Protein AF-V6S4W1-F1 (afdb_monomer_lite)

Radius of gyration: 27.64 Å; chains: 1; bounding box: 62×63×65 Å

Secondary structure (DSSP, 8-state):
-HHHHHHHHHHHTT---------------HHHHHHTTTTSEEEEES-GGG-PPPPTTHHHHHHHH--SSS-EEEEETTTEEEEE--GGGTT-----------

Foldseek 3Di:
DVVVVVVVVVVVVPPPPPPPPPPPPPPCDLCNLCVVCPPFKDKDFQDVVVVDDDDSVVSVVLVVQAAQQDWDWDDRPDGIIMTGHHPVCPPPPPPPPPPPPD

Structure (mmCIF, N/CA/C/O backbone):
data_AF-V6S4W1-F1
#
_entry.id   AF-V6S4W1-F1
#
loop_
_atom_site.group_PDB
_atom_site.id
_atom_site.type_symbol
_atom_site.label_atom_id
_atom_site.label_alt_id
_atom_site.label_comp_id
_atom_site.label_asym_id
_atom_site.label_entity_id
_atom_site.label_seq_id
_atom_site.pdbx_PDB_ins_code
_atom_site.Cartn_x
_atom_site.Cartn_y
_atom_site.Cartn_z
_atom_site.occupancy
_atom_site.B_iso_or_equiv
_atom_site.auth_seq_id
_atom_site.auth_comp_id
_atom_site.auth_asym_id
_atom_site.auth_atom_id
_atom_site.pdbx_PDB_model_num
ATOM 1 N N . MET A 1 1 ? -39.143 53.084 -34.993 1.00 55.59 1 MET A N 1
ATOM 2 C CA . MET A 1 1 ? -38.546 53.069 -33.636 1.00 55.59 1 MET A CA 1
ATOM 3 C C . MET A 1 1 ? -38.663 51.716 -32.924 1.00 55.59 1 MET A C 1
ATOM 5 O O . MET A 1 1 ? -37.654 51.252 -32.419 1.00 55.59 1 MET A O 1
ATOM 9 N N . LYS A 1 2 ? -39.808 51.008 -32.955 1.00 58.41 2 LYS A N 1
ATOM 10 C CA . LYS A 1 2 ? -39.963 49.685 -32.297 1.00 58.41 2 LYS A CA 1
ATOM 11 C C . LYS A 1 2 ? -39.013 48.575 -32.800 1.00 58.41 2 LYS A C 1
ATOM 13 O O . LYS A 1 2 ? -38.586 47.745 -32.011 1.00 58.41 2 LYS A O 1
ATOM 18 N N . LYS A 1 3 ? -38.633 48.586 -34.088 1.00 60.66 3 LYS A N 1
ATOM 19 C CA . LYS A 1 3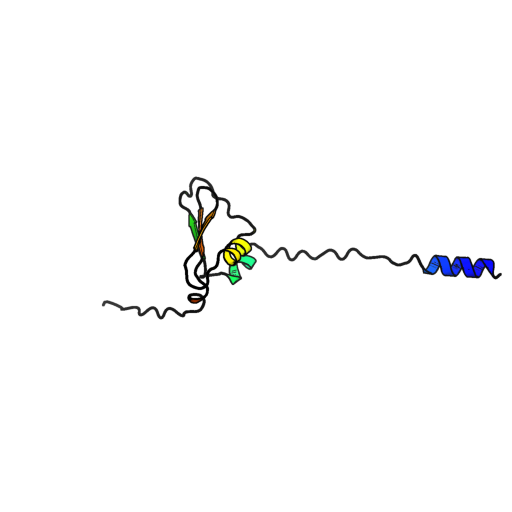 ? -37.718 47.582 -34.676 1.00 60.66 3 LYS A CA 1
ATOM 20 C C . LYS A 1 3 ? -36.274 47.675 -34.150 1.00 60.66 3 LYS A C 1
ATOM 22 O O . LYS A 1 3 ? -35.605 46.657 -34.072 1.00 60.66 3 LYS A O 1
ATOM 27 N N . MET A 1 4 ? -35.820 48.867 -33.746 1.00 65.69 4 MET A N 1
ATOM 28 C CA . MET A 1 4 ? -34.478 49.065 -33.172 1.00 65.69 4 MET A CA 1
ATOM 29 C C . MET A 1 4 ? -34.390 48.584 -31.719 1.00 65.69 4 MET A C 1
ATOM 31 O O . MET A 1 4 ? -33.355 48.079 -31.301 1.00 65.69 4 MET A O 1
ATOM 35 N N . PHE A 1 5 ? -35.493 48.668 -30.970 1.00 69.44 5 PHE A N 1
ATOM 36 C CA . PHE A 1 5 ? -35.551 48.182 -29.590 1.00 69.44 5 PHE A CA 1
ATOM 37 C C . PHE A 1 5 ? -35.367 46.658 -29.510 1.00 69.44 5 PHE A C 1
ATOM 39 O O . PHE A 1 5 ? -34.655 46.151 -28.650 1.00 69.44 5 PHE A O 1
ATOM 46 N N . LEU A 1 6 ? -35.942 45.932 -30.472 1.00 67.19 6 LEU A N 1
ATOM 47 C CA . LEU A 1 6 ? -35.849 44.473 -30.545 1.00 67.19 6 LEU A CA 1
ATOM 48 C C . LEU A 1 6 ? -34.426 43.994 -30.887 1.00 67.19 6 LEU A C 1
ATOM 50 O O . LEU A 1 6 ? -33.981 42.974 -30.368 1.00 67.19 6 LEU A O 1
ATOM 54 N N . LEU A 1 7 ? -33.686 44.768 -31.691 1.00 66.81 7 LEU A N 1
ATOM 55 C CA . LEU A 1 7 ? -32.285 44.488 -32.019 1.00 66.81 7 LEU A CA 1
ATOM 56 C C . LEU A 1 7 ? -31.361 44.672 -30.800 1.00 66.81 7 LEU A C 1
ATOM 58 O O . LEU A 1 7 ? -30.430 43.897 -30.602 1.00 66.81 7 LEU A O 1
ATOM 62 N N . PHE A 1 8 ? -31.651 45.665 -29.953 1.00 69.69 8 PHE A N 1
ATOM 63 C CA . PHE A 1 8 ? -30.881 45.938 -28.738 1.00 69.69 8 PHE A CA 1
ATOM 64 C C . PHE A 1 8 ? -31.053 44.840 -27.677 1.00 69.69 8 PHE A C 1
ATOM 66 O O . PHE A 1 8 ? -30.076 44.412 -27.064 1.00 69.69 8 PHE A O 1
ATOM 73 N N . CYS A 1 9 ? -32.271 44.314 -27.507 1.00 66.81 9 CYS A N 1
ATOM 74 C CA . CYS A 1 9 ? -32.516 43.186 -26.603 1.00 66.81 9 CYS A CA 1
ATOM 75 C C . CYS A 1 9 ? -31.814 41.898 -27.057 1.00 66.81 9 CYS A C 1
ATOM 77 O O . CYS A 1 9 ? -31.369 41.122 -26.215 1.00 66.81 9 CYS A O 1
ATOM 79 N N . PHE A 1 10 ? -31.675 41.681 -28.368 1.00 68.00 10 PHE A N 1
ATOM 80 C CA . PHE A 1 10 ? -30.979 40.506 -28.896 1.00 68.00 10 PHE A CA 1
ATOM 81 C C . PHE A 1 10 ? -29.467 40.552 -28.616 1.00 68.00 10 PHE A C 1
ATOM 83 O O . PHE A 1 10 ? -28.867 39.527 -28.309 1.00 68.00 10 PHE A O 1
ATOM 90 N N . PHE A 1 11 ? -28.861 41.744 -28.637 1.00 66.25 11 PHE A N 1
ATOM 91 C CA . PHE A 1 11 ? -27.426 41.918 -28.378 1.00 66.25 11 PHE A CA 1
ATOM 92 C C . PHE A 1 11 ? -27.045 41.747 -26.894 1.00 66.25 11 PHE A C 1
ATOM 94 O O . PHE A 1 11 ? -25.915 41.388 -26.580 1.00 66.25 11 PHE A O 1
ATOM 101 N N . MET A 1 12 ? -27.988 41.953 -25.968 1.00 65.88 12 MET A N 1
ATOM 102 C CA . MET A 1 12 ? -27.754 41.762 -24.527 1.00 65.88 12 MET A CA 1
ATOM 103 C C . MET A 1 12 ? -27.763 40.288 -24.091 1.00 65.88 12 MET A C 1
ATOM 105 O O . MET A 1 12 ? -27.269 39.967 -23.014 1.00 65.88 12 MET A O 1
ATOM 109 N N . LEU A 1 13 ? -28.293 39.380 -24.917 1.00 64.56 13 LEU A N 1
ATOM 110 C CA . LEU A 1 13 ? -28.389 37.951 -24.595 1.00 64.56 13 LEU A CA 1
ATOM 111 C C . LEU A 1 13 ? -27.130 37.146 -24.963 1.00 64.56 13 LEU A C 1
ATOM 113 O O . LEU A 1 13 ? -27.025 35.989 -24.570 1.00 64.56 13 LEU A O 1
ATOM 117 N N . SER A 1 14 ? -26.162 37.727 -25.682 1.00 65.00 14 SER A N 1
ATOM 118 C CA . SER A 1 14 ? -24.975 37.004 -26.174 1.00 65.00 14 SER A CA 1
ATOM 119 C C . SER A 1 14 ? -23.741 37.074 -25.263 1.00 65.00 14 SER A C 1
ATOM 121 O O . SER A 1 14 ? -22.668 36.633 -25.666 1.00 65.00 14 SER A O 1
ATOM 123 N N . LEU A 1 15 ? -23.850 37.626 -24.049 1.00 64.81 15 LEU A N 1
ATOM 124 C CA . LEU A 1 15 ? -22.707 37.853 -23.146 1.00 64.81 15 LEU A CA 1
ATOM 125 C C . LEU A 1 15 ? -22.498 36.763 -22.079 1.00 64.81 15 LEU A C 1
ATOM 127 O O . LEU A 1 15 ? -21.840 37.005 -21.070 1.00 64.81 15 LEU A O 1
ATOM 131 N N . SER A 1 16 ? -22.991 35.542 -22.286 1.00 65.62 16 SER A N 1
ATOM 132 C CA . SER A 1 16 ? -22.609 34.407 -21.438 1.00 65.62 16 SER A CA 1
ATOM 133 C C . SER A 1 16 ? -21.222 33.886 -21.839 1.00 65.62 16 SER A C 1
ATOM 135 O O . SER A 1 16 ? -21.092 32.854 -22.498 1.00 65.62 16 SER A O 1
ATOM 137 N N . VAL A 1 17 ? -20.177 34.628 -21.463 1.00 67.38 17 VAL A N 1
ATOM 138 C CA . VAL A 1 17 ? -18.789 34.155 -21.510 1.00 67.38 17 VAL A CA 1
ATOM 139 C C . VAL A 1 17 ? -18.604 33.177 -20.354 1.00 67.38 17 VAL A C 1
ATOM 141 O O . VAL A 1 17 ? -18.394 33.573 -19.210 1.00 67.38 17 VAL A O 1
ATOM 144 N N . PHE A 1 18 ? -18.707 31.884 -20.648 1.00 68.94 18 PHE A N 1
ATOM 145 C CA . PHE A 1 18 ? -18.243 30.845 -19.738 1.00 68.94 18 PHE A CA 1
ATOM 146 C C . PHE A 1 18 ? -16.715 30.859 -19.770 1.00 68.94 18 PHE A C 1
ATOM 148 O O . PHE A 1 18 ? -16.096 30.345 -20.702 1.00 68.94 18 PHE A O 1
ATOM 155 N N . GLY A 1 19 ? -16.102 31.510 -18.780 1.00 66.00 19 GLY A N 1
ATOM 156 C CA . GLY A 1 19 ? -14.673 31.368 -18.541 1.00 66.00 19 GLY A CA 1
ATOM 157 C C . GLY A 1 19 ? -14.365 29.894 -18.294 1.00 66.00 19 GLY A C 1
ATOM 158 O O . GLY A 1 19 ? -15.036 29.250 -17.489 1.00 66.00 19 GLY A O 1
ATOM 159 N N . GLN A 1 20 ? -13.382 29.343 -19.007 1.00 65.94 20 GLN A N 1
ATOM 160 C CA . GLN A 1 20 ? -12.809 28.060 -18.624 1.00 65.94 20 GLN A CA 1
ATOM 161 C C . GLN A 1 20 ? -12.184 28.244 -17.243 1.00 65.94 20 GLN A C 1
ATOM 163 O O . GLN A 1 20 ? -11.079 28.780 -17.127 1.00 65.94 20 GLN A O 1
ATOM 168 N N . ASP A 1 21 ? -12.880 27.790 -16.202 1.00 61.50 21 ASP A N 1
ATOM 169 C CA . ASP A 1 21 ? -12.227 27.479 -14.942 1.00 61.50 21 ASP A CA 1
ATOM 170 C C . ASP A 1 21 ? -11.163 26.446 -15.282 1.00 61.50 21 ASP A C 1
ATOM 172 O O . ASP A 1 21 ? -11.444 25.286 -15.598 1.00 61.50 21 ASP A O 1
ATOM 176 N N . THR A 1 22 ? -9.913 26.904 -15.313 1.00 61.38 22 THR A N 1
ATOM 177 C CA . THR A 1 22 ? -8.784 26.001 -15.442 1.00 61.38 22 THR A CA 1
ATOM 178 C C . THR A 1 22 ? -8.834 25.207 -14.156 1.00 61.38 22 THR A C 1
ATOM 180 O O . THR A 1 22 ? -8.500 25.749 -13.102 1.00 61.38 22 THR A O 1
ATOM 183 N N . VAL A 1 23 ? -9.352 23.975 -14.215 1.00 59.50 23 VAL A N 1
ATOM 184 C CA . VAL A 1 23 ? -9.352 23.064 -13.074 1.00 59.50 23 VAL A CA 1
ATOM 185 C C . VAL A 1 23 ? -7.914 23.051 -12.606 1.00 59.50 23 VAL A C 1
ATOM 187 O O . VAL A 1 23 ? -7.032 22.543 -13.302 1.00 59.50 23 VAL A O 1
ATOM 190 N N . LYS A 1 24 ? -7.665 23.731 -11.485 1.00 56.53 24 LYS A N 1
ATOM 191 C CA . LYS A 1 24 ? -6.356 23.816 -10.866 1.00 56.53 24 LYS A CA 1
ATOM 192 C C . LYS A 1 24 ? -6.110 22.397 -10.410 1.00 56.53 24 LYS A C 1
ATOM 194 O O . LYS A 1 24 ? -6.594 21.983 -9.361 1.00 56.53 24 LYS A O 1
ATOM 199 N N . ASN A 1 25 ? -5.511 21.616 -11.301 1.00 56.59 25 ASN A N 1
ATOM 200 C CA . ASN A 1 25 ? -5.221 20.225 -11.075 1.00 56.59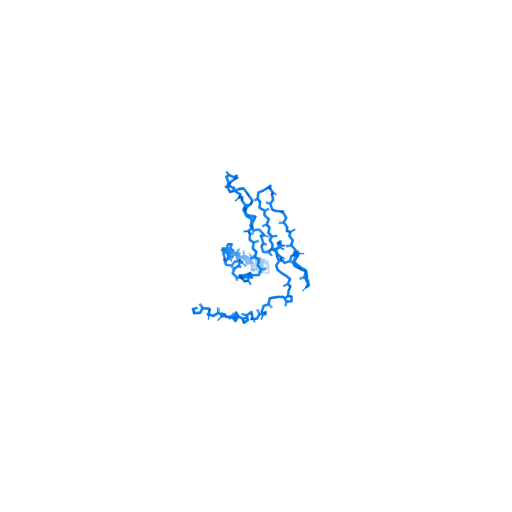 25 ASN A CA 1
ATOM 201 C C . ASN A 1 25 ? -4.173 20.279 -9.974 1.00 56.59 25 ASN A C 1
ATOM 203 O O . ASN A 1 25 ? -2.995 20.533 -10.230 1.00 56.59 25 ASN A O 1
ATOM 207 N N . ASN A 1 26 ? -4.636 20.208 -8.726 1.00 55.09 26 ASN A N 1
ATOM 208 C CA . ASN A 1 26 ? -3.792 19.963 -7.580 1.00 55.09 26 ASN A CA 1
ATOM 209 C C . ASN A 1 26 ? -3.226 18.578 -7.863 1.00 55.09 26 ASN A C 1
ATOM 211 O O . ASN A 1 26 ? -3.825 17.568 -7.505 1.00 55.09 26 ASN A O 1
ATOM 215 N N . ASN A 1 27 ? -2.134 18.541 -8.625 1.00 58.25 27 ASN A N 1
ATOM 216 C CA . ASN A 1 27 ? -1.375 17.348 -8.930 1.00 58.25 27 ASN A CA 1
ATOM 217 C C . ASN A 1 27 ? -0.700 16.952 -7.624 1.00 58.25 27 ASN A C 1
ATOM 219 O O . ASN A 1 27 ? 0.485 17.205 -7.420 1.00 58.25 27 ASN A O 1
ATOM 223 N N . VAL A 1 28 ? -1.504 16.400 -6.717 1.00 67.25 28 VAL A N 1
ATOM 224 C CA . VAL A 1 28 ? -1.047 15.806 -5.476 1.00 67.25 28 VAL A CA 1
ATOM 225 C C . VAL A 1 28 ? -0.056 14.735 -5.897 1.00 67.25 28 VAL A C 1
ATOM 227 O O . VAL A 1 28 ? -0.379 13.821 -6.671 1.00 67.25 28 VAL A O 1
ATOM 230 N N . THR A 1 29 ? 1.185 14.912 -5.471 1.00 77.94 29 THR A N 1
ATOM 231 C CA . THR A 1 29 ? 2.267 13.989 -5.790 1.00 77.94 29 THR A CA 1
ATOM 232 C C . THR A 1 29 ? 1.913 12.600 -5.256 1.00 77.94 29 THR A C 1
ATOM 234 O O . THR A 1 29 ? 1.175 12.456 -4.281 1.00 77.94 29 THR A O 1
ATOM 237 N N . ILE A 1 30 ? 2.444 11.541 -5.875 1.00 74.62 30 ILE A N 1
ATOM 238 C CA . ILE A 1 30 ? 2.214 10.162 -5.399 1.00 74.62 30 ILE A CA 1
ATOM 239 C C . ILE A 1 30 ? 2.606 10.038 -3.919 1.00 74.62 30 ILE A C 1
ATOM 241 O O . ILE A 1 30 ? 1.925 9.371 -3.147 1.00 74.62 30 ILE A O 1
ATOM 245 N N . ALA A 1 31 ? 3.671 10.734 -3.512 1.00 77.00 31 ALA A N 1
ATOM 246 C CA . ALA A 1 31 ? 4.120 10.787 -2.128 1.00 77.00 31 ALA A CA 1
ATOM 247 C C . ALA A 1 31 ? 3.044 11.350 -1.185 1.00 77.00 31 ALA A C 1
ATOM 249 O O . ALA A 1 31 ? 2.768 10.758 -0.145 1.00 77.00 31 ALA A O 1
ATOM 250 N N .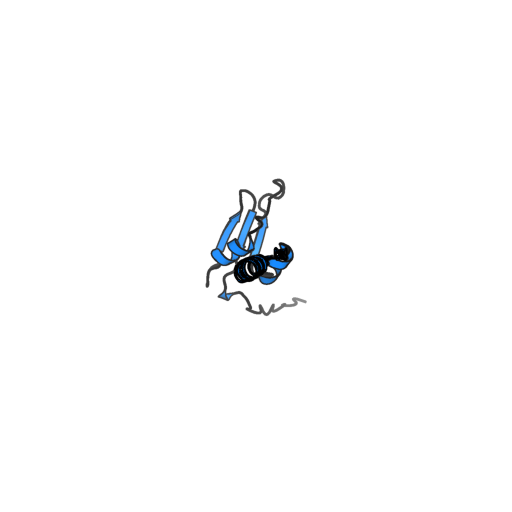 GLU A 1 32 ? 2.389 12.449 -1.558 1.00 79.81 32 GLU A N 1
ATOM 251 C CA . GLU A 1 32 ? 1.308 13.041 -0.763 1.00 79.81 32 GLU A CA 1
ATOM 252 C C . GLU A 1 32 ? 0.069 12.140 -0.706 1.00 79.81 32 GLU A C 1
ATOM 254 O O . GLU A 1 32 ? -0.535 12.008 0.359 1.00 79.81 32 GLU A O 1
ATOM 259 N N . LYS A 1 33 ? -0.273 11.457 -1.808 1.00 78.38 33 LYS A N 1
ATOM 260 C CA . LYS A 1 33 ? -1.359 10.460 -1.819 1.00 78.38 33 LYS A CA 1
ATOM 261 C C . LYS A 1 33 ? -1.073 9.295 -0.872 1.00 78.38 33 LYS A C 1
ATOM 263 O O . LYS A 1 33 ? -1.952 8.856 -0.132 1.00 78.38 33 LYS A O 1
ATOM 268 N N . LEU A 1 34 ? 0.168 8.814 -0.875 1.00 82.50 34 LEU A N 1
ATOM 269 C CA . LEU A 1 34 ? 0.601 7.688 -0.051 1.00 82.50 34 LEU A CA 1
ATOM 270 C C . LEU A 1 34 ? 0.796 8.047 1.421 1.00 82.50 34 LEU A C 1
ATOM 272 O O . LEU A 1 34 ? 0.695 7.158 2.264 1.00 82.50 34 LEU A O 1
ATOM 276 N N . LYS A 1 35 ? 1.008 9.326 1.747 1.00 83.50 35 LYS A N 1
ATOM 277 C CA . LYS A 1 35 ? 1.186 9.797 3.127 1.00 83.50 35 LYS A CA 1
ATOM 278 C C . LYS A 1 35 ? 0.026 9.398 4.043 1.00 83.50 35 LYS A C 1
ATOM 280 O O . LYS A 1 35 ?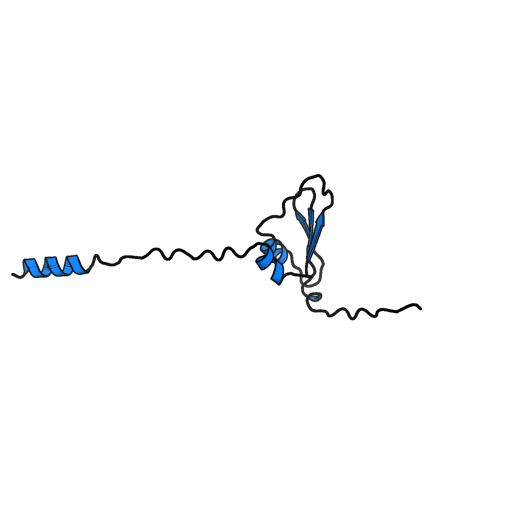 0.246 9.037 5.191 1.00 83.50 35 LYS A O 1
ATOM 285 N N . LYS A 1 36 ? -1.211 9.387 3.531 1.00 81.31 36 LYS A N 1
ATOM 286 C CA . LYS A 1 36 ? -2.397 8.931 4.283 1.00 81.31 36 LYS A CA 1
ATOM 287 C C . LYS A 1 36 ? -2.290 7.468 4.735 1.00 81.31 36 LYS A C 1
ATOM 289 O O . LYS A 1 36 ? -2.896 7.086 5.731 1.00 81.31 36 LYS A O 1
ATOM 294 N N . TYR A 1 37 ? -1.551 6.655 3.992 1.00 82.38 37 TYR A N 1
ATOM 295 C CA . TYR A 1 37 ? -1.446 5.215 4.201 1.00 82.38 37 TYR A CA 1
ATOM 296 C C . TYR A 1 37 ? -0.122 4.812 4.853 1.00 82.38 37 TYR A C 1
ATOM 298 O O . TYR A 1 37 ? 0.155 3.617 4.969 1.00 82.38 37 TYR A O 1
ATOM 306 N N . GLU A 1 38 ? 0.692 5.775 5.279 1.00 82.06 38 GLU A N 1
ATOM 307 C CA . GLU A 1 38 ? 1.989 5.526 5.897 1.00 82.06 38 GLU A CA 1
ATOM 308 C C . GLU A 1 38 ? 1.873 4.537 7.070 1.00 82.06 38 GLU A C 1
ATOM 310 O O . GLU A 1 38 ? 0.959 4.614 7.889 1.00 82.06 38 GLU A O 1
ATOM 315 N N . GLY A 1 39 ? 2.757 3.536 7.099 1.00 83.00 39 GLY A N 1
ATOM 316 C CA . GLY A 1 39 ? 2.740 2.471 8.109 1.00 83.00 39 GLY A CA 1
ATOM 317 C C . GLY A 1 39 ? 1.618 1.432 7.963 1.00 83.00 39 GLY A C 1
ATOM 318 O O . GLY A 1 39 ? 1.580 0.485 8.740 1.00 83.00 39 GLY A O 1
ATOM 319 N N . THR A 1 40 ? 0.725 1.554 6.971 1.00 88.25 40 THR A N 1
ATOM 320 C CA . THR A 1 40 ? -0.414 0.627 6.774 1.00 88.25 40 THR A CA 1
ATOM 321 C C . THR A 1 40 ? -0.268 -0.305 5.567 1.00 88.25 40 THR A C 1
ATOM 323 O O . THR A 1 40 ? -1.156 -1.116 5.286 1.00 88.25 40 THR A O 1
ATOM 326 N N . PHE A 1 41 ? 0.838 -0.191 4.835 1.00 90.31 41 PHE A N 1
ATOM 327 C CA . PHE A 1 41 ? 1.182 -1.050 3.709 1.00 90.31 41 PHE A CA 1
ATOM 328 C C . PHE A 1 41 ? 2.701 -1.203 3.599 1.00 90.31 41 PHE A C 1
ATOM 330 O O . PHE A 1 41 ? 3.468 -0.396 4.124 1.00 90.31 41 PHE A O 1
ATOM 337 N N . GLN A 1 42 ? 3.135 -2.228 2.874 1.00 89.75 42 GLN A N 1
ATOM 338 C CA . GLN A 1 42 ? 4.538 -2.454 2.556 1.00 89.75 42 GLN A CA 1
ATOM 339 C C . GLN A 1 42 ? 4.682 -2.877 1.097 1.00 89.75 42 GLN A C 1
ATOM 341 O O . GLN A 1 42 ? 4.006 -3.792 0.626 1.00 89.75 42 GLN A O 1
ATOM 346 N N . ILE A 1 43 ? 5.605 -2.237 0.385 1.00 89.19 43 ILE A N 1
ATOM 347 C CA . ILE A 1 43 ? 5.979 -2.627 -0.974 1.00 89.19 43 ILE A CA 1
ATOM 348 C C . ILE A 1 43 ? 7.177 -3.569 -0.881 1.00 89.19 43 ILE A C 1
ATOM 350 O O . ILE A 1 43 ? 8.244 -3.200 -0.398 1.00 89.19 43 ILE A O 1
ATOM 354 N N . GLN A 1 44 ? 6.995 -4.799 -1.343 1.00 89.38 44 GLN A N 1
ATOM 355 C CA . GLN A 1 44 ? 8.014 -5.840 -1.359 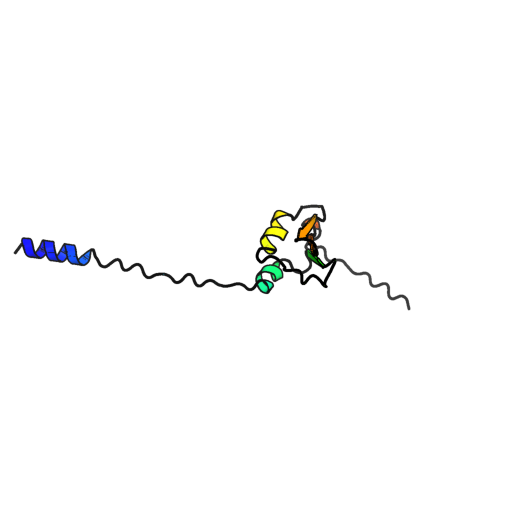1.00 89.38 44 GLN A CA 1
ATOM 356 C C . GLN A 1 44 ? 8.520 -6.028 -2.786 1.00 89.38 44 GLN A C 1
ATOM 358 O O . GLN A 1 44 ? 7.775 -6.439 -3.678 1.00 89.38 44 GLN A O 1
ATOM 363 N N . VAL A 1 45 ? 9.803 -5.753 -3.005 1.00 89.06 45 VAL A N 1
ATOM 364 C CA . VAL A 1 45 ? 10.458 -5.951 -4.300 1.00 89.06 45 VAL A CA 1
ATOM 365 C C . VAL A 1 45 ? 11.193 -7.288 -4.283 1.00 89.06 45 VAL A C 1
ATOM 367 O O . VAL A 1 45 ? 12.205 -7.437 -3.608 1.00 89.06 45 VAL A O 1
ATOM 370 N N . LYS A 1 46 ? 10.690 -8.269 -5.039 1.00 85.19 46 LYS A N 1
ATOM 371 C CA . LYS A 1 46 ? 11.297 -9.604 -5.164 1.00 85.19 46 LYS A CA 1
ATOM 372 C C . LYS A 1 46 ? 12.557 -9.594 -6.025 1.00 85.19 46 LYS A C 1
ATOM 374 O O . LYS A 1 46 ? 13.501 -10.317 -5.737 1.00 85.19 46 LYS A O 1
ATOM 379 N N . ASN A 1 47 ? 12.562 -8.805 -7.101 1.00 84.50 47 ASN A N 1
ATOM 380 C CA . ASN A 1 47 ? 13.706 -8.709 -8.003 1.00 84.50 47 ASN A CA 1
ATOM 381 C C . ASN A 1 47 ? 13.986 -7.242 -8.374 1.00 84.50 47 ASN A C 1
ATOM 383 O O . ASN A 1 47 ? 13.374 -6.716 -9.308 1.00 84.50 47 ASN A O 1
ATOM 387 N N . PRO A 1 48 ? 14.914 -6.568 -7.672 1.00 80.31 48 PRO A N 1
ATOM 388 C CA . PRO A 1 48 ? 15.200 -5.153 -7.905 1.00 80.31 48 PRO A CA 1
ATOM 389 C C . PRO A 1 48 ? 15.894 -4.890 -9.249 1.00 80.31 48 PRO A C 1
ATOM 391 O O . PRO A 1 48 ? 15.835 -3.775 -9.762 1.00 80.31 48 PRO A O 1
ATOM 394 N N . ARG A 1 49 ? 16.509 -5.910 -9.869 1.00 84.94 49 ARG A N 1
ATOM 395 C CA . ARG A 1 49 ? 17.228 -5.764 -11.150 1.00 84.94 49 ARG A CA 1
ATOM 396 C C . ARG A 1 49 ? 16.294 -5.472 -12.324 1.00 84.94 49 ARG A C 1
ATOM 398 O O . ARG A 1 49 ? 16.738 -4.937 -13.333 1.00 84.94 49 ARG A O 1
ATOM 405 N N . LEU A 1 50 ? 15.008 -5.793 -12.180 1.00 81.88 50 LEU A N 1
ATOM 406 C CA . LEU A 1 50 ? 13.993 -5.611 -13.217 1.00 81.88 50 LEU A CA 1
ATOM 407 C C . LEU A 1 50 ? 13.417 -4.188 -13.279 1.00 81.88 50 LEU A C 1
ATOM 409 O O . LEU A 1 50 ? 12.472 -3.973 -14.028 1.00 81.88 50 LEU A O 1
ATOM 413 N N . LYS A 1 51 ? 13.971 -3.229 -12.516 1.00 81.75 51 LYS A N 1
ATOM 414 C CA . LYS A 1 51 ? 13.498 -1.830 -12.447 1.00 81.75 51 LYS A CA 1
ATOM 415 C C . LYS A 1 51 ? 11.969 -1.753 -12.321 1.00 81.75 51 LYS A C 1
ATOM 417 O O . LYS A 1 51 ? 11.295 -1.252 -13.221 1.00 81.75 51 LYS A O 1
ATOM 422 N N . PRO A 1 52 ? 11.409 -2.304 -11.235 1.00 81.19 52 PRO A N 1
ATOM 423 C CA . PRO A 1 52 ? 9.968 -2.376 -11.095 1.00 81.19 52 PRO A CA 1
ATOM 424 C C . PRO A 1 52 ? 9.329 -0.984 -11.088 1.00 81.19 52 PRO A C 1
ATOM 426 O O . PRO A 1 52 ? 9.771 -0.094 -10.363 1.00 81.19 52 PRO A O 1
ATOM 429 N N . ALA A 1 53 ? 8.260 -0.827 -11.864 1.00 81.69 53 ALA A N 1
ATOM 430 C CA . ALA A 1 53 ? 7.427 0.364 -11.847 1.00 81.69 53 ALA A CA 1
ATOM 431 C C . ALA A 1 53 ? 6.294 0.195 -10.828 1.00 81.69 53 ALA A C 1
ATOM 433 O O . ALA A 1 53 ? 5.626 -0.841 -10.794 1.00 81.69 53 ALA A O 1
ATOM 434 N N . ILE A 1 54 ? 6.076 1.222 -10.007 1.00 82.69 54 ILE A N 1
ATOM 435 C CA . ILE A 1 54 ? 4.935 1.291 -9.095 1.00 82.69 54 ILE A CA 1
ATOM 436 C C . ILE A 1 54 ? 3.797 2.005 -9.837 1.00 82.69 54 ILE A C 1
ATOM 438 O O . ILE A 1 54 ? 4.027 3.090 -10.377 1.00 82.69 54 ILE A O 1
ATOM 442 N N . PRO A 1 55 ? 2.590 1.419 -9.900 1.00 83.50 55 PRO A N 1
ATOM 443 C CA . PRO A 1 55 ? 1.461 2.052 -10.567 1.00 83.50 55 PRO A CA 1
ATOM 444 C C . PRO A 1 55 ? 1.048 3.346 -9.851 1.00 83.50 55 PRO A C 1
ATOM 446 O O . PRO A 1 55 ? 1.110 3.440 -8.627 1.00 83.50 55 PRO A O 1
ATOM 449 N N . TYR A 1 56 ? 0.607 4.344 -10.621 1.00 82.12 56 TYR A N 1
ATOM 450 C CA . TYR A 1 56 ? 0.209 5.653 -10.088 1.00 82.12 56 TYR A CA 1
ATOM 451 C C . TYR A 1 56 ? -1.016 5.571 -9.160 1.00 82.12 56 TYR A C 1
ATOM 453 O O . TYR A 1 56 ? -1.089 6.306 -8.181 1.00 82.12 56 TYR A O 1
ATOM 461 N N . ASN A 1 57 ? -1.944 4.652 -9.439 1.00 86.31 57 ASN A N 1
ATOM 462 C CA . ASN A 1 57 ? -3.178 4.421 -8.681 1.00 86.31 57 ASN A CA 1
ATOM 463 C C . ASN A 1 57 ? -2.999 3.430 -7.513 1.00 86.31 57 ASN A C 1
ATOM 465 O O . ASN A 1 57 ? -3.883 2.633 -7.195 1.00 86.31 57 ASN A O 1
ATOM 469 N N . ILE A 1 58 ? -1.817 3.414 -6.896 1.00 87.00 58 ILE A N 1
ATOM 470 C CA . ILE A 1 58 ? -1.512 2.506 -5.786 1.00 87.00 58 ILE A CA 1
ATOM 471 C C . ILE A 1 58 ? -2.396 2.758 -4.554 1.00 87.00 58 ILE A C 1
ATOM 473 O O . ILE A 1 58 ? -2.715 1.817 -3.835 1.00 87.00 58 ILE A O 1
ATOM 477 N N . ASP A 1 59 ? -2.832 3.994 -4.335 1.00 87.62 59 ASP A N 1
ATOM 478 C CA . ASP A 1 59 ? -3.787 4.382 -3.296 1.00 87.62 59 ASP A CA 1
ATOM 479 C C . ASP A 1 59 ? -5.143 3.686 -3.467 1.00 87.62 59 ASP A C 1
ATOM 481 O O . ASP A 1 59 ? -5.673 3.113 -2.512 1.00 87.62 59 ASP A O 1
ATOM 485 N N . GLU A 1 60 ? -5.668 3.669 -4.690 1.00 89.50 60 GLU A N 1
ATOM 486 C CA . GLU A 1 60 ? -6.907 2.959 -5.022 1.00 89.50 60 GLU A CA 1
ATOM 487 C C . GLU A 1 60 ? -6.749 1.447 -4.828 1.00 89.50 60 GLU A C 1
ATOM 489 O O . GLU A 1 60 ? -7.633 0.789 -4.277 1.00 89.50 60 GLU A O 1
ATOM 494 N N . LEU A 1 61 ? -5.599 0.892 -5.227 1.00 89.31 61 LEU A N 1
ATOM 495 C CA . LEU A 1 61 ? -5.300 -0.531 -5.055 1.00 89.31 61 LEU A CA 1
ATOM 496 C C . LEU A 1 61 ? -5.210 -0.933 -3.581 1.00 89.31 61 LEU A C 1
ATOM 498 O O . LEU A 1 61 ? -5.674 -2.021 -3.231 1.00 89.31 61 LEU A O 1
ATOM 502 N N . ILE A 1 62 ? -4.632 -0.082 -2.730 1.00 90.31 62 ILE A N 1
ATOM 503 C CA . ILE A 1 62 ? -4.565 -0.309 -1.283 1.00 90.31 62 ILE A CA 1
ATOM 504 C C . ILE A 1 62 ? -5.981 -0.392 -0.717 1.00 90.31 62 ILE A C 1
ATOM 506 O O . ILE A 1 62 ? -6.318 -1.393 -0.090 1.00 90.31 62 ILE A O 1
ATOM 510 N N . GLU A 1 63 ? -6.821 0.611 -0.967 1.00 90.31 63 GLU A N 1
ATOM 511 C CA . GLU A 1 63 ? -8.162 0.678 -0.376 1.00 90.31 63 GLU A CA 1
ATOM 512 C C . GLU A 1 63 ? -9.104 -0.402 -0.914 1.00 90.31 63 GLU A C 1
ATOM 514 O O . GLU A 1 63 ? -9.810 -1.040 -0.135 1.00 90.31 63 GLU A O 1
ATOM 519 N N . ALA A 1 64 ? -9.067 -0.680 -2.220 1.00 92.06 64 ALA A N 1
ATOM 520 C CA . ALA A 1 64 ? -9.906 -1.712 -2.829 1.00 92.06 64 ALA A CA 1
ATOM 521 C C . ALA A 1 64 ? -9.603 -3.123 -2.293 1.00 92.06 64 ALA A C 1
ATOM 523 O O . ALA A 1 64 ? -10.492 -3.973 -2.225 1.00 92.06 64 ALA A O 1
ATOM 524 N N . ASN A 1 65 ? -8.350 -3.380 -1.906 1.00 92.06 65 ASN A N 1
ATOM 525 C CA . ASN A 1 65 ? -7.913 -4.680 -1.398 1.00 92.06 65 ASN A CA 1
ATOM 526 C C . ASN A 1 65 ? -7.825 -4.730 0.132 1.00 92.06 65 ASN A C 1
ATOM 528 O O . ASN A 1 65 ? -7.512 -5.785 0.682 1.00 92.06 65 ASN A O 1
ATOM 532 N N . ARG A 1 66 ? -8.110 -3.632 0.840 1.00 92.38 66 ARG A N 1
ATOM 533 C CA . ARG A 1 66 ? -8.012 -3.588 2.299 1.00 92.38 66 ARG A CA 1
ATOM 534 C C . ARG A 1 66 ? -9.179 -4.341 2.938 1.00 92.38 66 ARG A C 1
ATOM 536 O O . ARG A 1 66 ? -10.334 -3.926 2.845 1.00 92.38 66 ARG A O 1
ATOM 543 N N . LYS A 1 67 ? -8.871 -5.442 3.623 1.00 93.19 67 LYS A N 1
ATOM 544 C CA . LYS A 1 67 ? -9.839 -6.219 4.411 1.00 93.19 67 LYS A CA 1
ATOM 545 C C . LYS A 1 67 ? -9.907 -5.718 5.853 1.00 93.19 67 LYS A C 1
ATOM 547 O O . LYS A 1 67 ? -9.009 -5.027 6.329 1.00 93.19 67 LYS A O 1
ATOM 552 N N . GLU A 1 68 ? -10.986 -6.066 6.548 1.00 90.12 68 GLU A N 1
ATOM 553 C CA . GLU A 1 68 ? -11.172 -5.659 7.946 1.00 90.12 68 GLU A CA 1
ATOM 554 C C . GLU A 1 68 ? -10.215 -6.373 8.897 1.00 90.12 68 GLU A C 1
ATOM 556 O O . GLU A 1 68 ? -9.699 -5.753 9.822 1.00 90.12 68 GLU A O 1
ATOM 561 N N . THR A 1 69 ? -9.956 -7.658 8.649 1.00 90.50 69 THR A N 1
ATOM 562 C CA . THR A 1 69 ? -9.277 -8.546 9.604 1.00 90.50 69 THR A CA 1
ATOM 563 C C . THR A 1 69 ? -8.036 -9.235 9.053 1.00 90.50 69 THR A C 1
ATOM 565 O O . THR A 1 69 ? -7.238 -9.753 9.826 1.00 90.50 69 THR A O 1
ATOM 568 N N . GLU A 1 70 ? -7.861 -9.260 7.732 1.00 92.50 70 GLU A N 1
ATOM 569 C CA . GLU A 1 70 ? -6.840 -10.069 7.066 1.00 92.50 70 GLU A CA 1
ATOM 570 C C . GLU A 1 70 ? -5.812 -9.222 6.312 1.00 92.50 70 GLU A C 1
ATOM 572 O O . GLU A 1 70 ? -6.146 -8.257 5.617 1.00 92.50 70 GLU A O 1
ATOM 577 N N . VAL A 1 71 ? -4.544 -9.629 6.402 1.00 92.69 71 VAL A N 1
ATOM 578 C CA . VAL A 1 71 ? -3.473 -9.071 5.571 1.00 92.69 71 VAL A CA 1
ATOM 579 C C . VAL A 1 71 ? -3.680 -9.528 4.134 1.00 92.69 71 VAL A C 1
ATOM 581 O O . VAL A 1 71 ? -3.789 -10.721 3.858 1.00 92.69 71 VAL A O 1
ATOM 584 N N . THR A 1 72 ? -3.692 -8.576 3.205 1.00 94.00 72 THR A N 1
ATOM 585 C CA . THR A 1 72 ? -3.892 -8.868 1.783 1.00 94.00 72 THR A CA 1
ATOM 586 C C . THR A 1 72 ? -2.604 -8.656 1.004 1.00 94.00 72 THR A C 1
ATOM 588 O O . THR A 1 72 ? -1.903 -7.662 1.191 1.00 94.00 72 THR A O 1
ATOM 591 N N . TYR A 1 73 ? -2.292 -9.589 0.105 1.00 93.06 73 TYR A N 1
ATOM 592 C CA . TYR A 1 73 ? -1.132 -9.504 -0.775 1.00 93.06 73 TYR A CA 1
ATOM 593 C C . TYR A 1 73 ? -1.576 -9.317 -2.220 1.00 93.06 73 TYR A C 1
ATOM 595 O O . TYR A 1 73 ? -2.169 -10.212 -2.816 1.00 93.06 73 TYR A O 1
ATOM 603 N N . VAL A 1 74 ? -1.231 -8.174 -2.801 1.00 91.25 74 VAL A N 1
ATOM 604 C CA . VAL A 1 74 ? -1.543 -7.837 -4.191 1.00 91.25 74 VAL A CA 1
ATOM 605 C C . VAL A 1 74 ? -0.263 -7.919 -5.015 1.00 91.25 74 VAL A C 1
ATOM 607 O O . VAL A 1 74 ? 0.743 -7.288 -4.695 1.00 91.25 74 VAL A O 1
ATOM 610 N N . GLN A 1 75 ? -0.264 -8.723 -6.074 1.00 89.62 75 GLN A N 1
ATOM 611 C CA . GLN A 1 75 ? 0.885 -8.837 -6.971 1.00 89.62 75 GLN A CA 1
ATOM 612 C C . GLN A 1 75 ? 0.879 -7.657 -7.957 1.00 89.62 75 GLN A C 1
ATOM 614 O O . GLN A 1 75 ? -0.072 -7.484 -8.714 1.00 89.62 75 GLN A O 1
ATOM 619 N N . LEU A 1 76 ? 1.943 -6.851 -7.950 1.00 87.25 76 LEU A N 1
ATOM 620 C CA . LEU A 1 76 ? 2.128 -5.713 -8.850 1.00 87.25 76 LEU A CA 1
ATOM 621 C C . LEU A 1 76 ? 3.184 -6.087 -9.901 1.00 87.25 76 LEU A C 1
ATOM 623 O O . LEU A 1 76 ? 4.393 -6.046 -9.658 1.00 87.25 76 LEU A O 1
ATOM 627 N N . GLY A 1 77 ? 2.721 -6.522 -11.073 1.00 83.75 77 GLY A N 1
ATOM 628 C CA . GLY A 1 77 ? 3.596 -7.026 -12.133 1.00 83.75 77 GLY A CA 1
ATOM 629 C C . GLY A 1 77 ? 4.362 -8.289 -11.718 1.00 83.75 77 GLY A C 1
ATOM 630 O O . GLY A 1 77 ? 3.892 -9.086 -10.910 1.00 83.75 77 GLY A O 1
ATOM 631 N N . THR A 1 78 ? 5.559 -8.498 -12.265 1.00 83.69 78 THR A N 1
ATOM 632 C CA . THR A 1 78 ? 6.350 -9.726 -12.039 1.00 83.69 78 THR A CA 1
ATOM 633 C C . THR A 1 78 ? 7.277 -9.651 -10.825 1.00 83.69 78 THR A C 1
ATOM 635 O O . THR A 1 78 ? 7.624 -10.677 -10.243 1.00 83.69 78 THR A O 1
ATOM 638 N N . ALA A 1 79 ? 7.674 -8.443 -10.420 1.00 85.38 79 ALA A N 1
ATOM 639 C CA . ALA A 1 79 ? 8.762 -8.233 -9.467 1.00 85.38 79 ALA A CA 1
ATOM 640 C C . ALA A 1 79 ? 8.333 -7.585 -8.145 1.00 85.38 79 ALA A C 1
ATOM 642 O O . ALA A 1 79 ? 9.144 -7.547 -7.220 1.00 85.38 79 ALA A O 1
ATOM 643 N N . VAL A 1 80 ? 7.094 -7.093 -8.026 1.00 89.12 80 VAL A N 1
ATOM 644 C CA . VAL A 1 80 ? 6.622 -6.375 -6.834 1.00 89.12 80 VAL A CA 1
ATOM 645 C C . VAL A 1 80 ? 5.387 -7.034 -6.251 1.00 89.12 80 VAL A C 1
ATOM 647 O O . VAL A 1 80 ? 4.519 -7.534 -6.961 1.00 89.12 80 VAL A O 1
ATOM 650 N N . ARG A 1 81 ? 5.304 -7.028 -4.928 1.00 91.44 81 ARG A N 1
ATOM 651 C CA . ARG A 1 81 ? 4.117 -7.399 -4.173 1.00 91.44 81 ARG A CA 1
ATOM 652 C C . ARG A 1 81 ? 3.805 -6.285 -3.188 1.00 91.44 81 ARG A C 1
ATOM 654 O O . ARG A 1 81 ? 4.690 -5.811 -2.486 1.00 91.44 81 ARG A O 1
ATOM 661 N N . LEU A 1 82 ? 2.551 -5.884 -3.133 1.00 91.50 82 LEU A N 1
ATOM 662 C CA . LEU A 1 82 ? 2.018 -4.973 -2.140 1.00 91.50 82 LEU A CA 1
ATOM 663 C C . LEU A 1 82 ? 1.402 -5.800 -1.013 1.00 91.50 82 LEU A C 1
ATOM 665 O O . LEU A 1 82 ? 0.513 -6.612 -1.255 1.00 91.50 82 LEU A O 1
ATOM 669 N N . MET A 1 83 ? 1.890 -5.610 0.204 1.00 93.38 83 MET A N 1
ATOM 670 C CA . MET A 1 83 ? 1.259 -6.110 1.418 1.00 93.38 83 MET A CA 1
ATOM 671 C C . MET A 1 83 ? 0.409 -4.988 2.005 1.00 93.38 83 MET A C 1
ATOM 673 O O . MET A 1 83 ? 0.928 -3.910 2.286 1.00 93.38 83 MET A O 1
ATOM 677 N N . VAL A 1 84 ? -0.880 -5.240 2.188 1.00 93.31 84 VAL A N 1
ATOM 678 C CA . VAL A 1 84 ? -1.839 -4.295 2.764 1.00 93.31 84 VAL A CA 1
ATOM 679 C C . VAL A 1 84 ? -2.249 -4.808 4.135 1.00 93.31 84 VAL A C 1
ATOM 681 O O . VAL A 1 84 ? -2.724 -5.941 4.253 1.00 93.31 84 VAL A O 1
ATOM 684 N N . LEU A 1 85 ? -2.057 -3.984 5.166 1.00 92.06 85 LEU A N 1
ATOM 685 C CA . LEU A 1 85 ? -2.495 -4.320 6.517 1.00 92.06 85 LEU A CA 1
ATOM 686 C C . LEU A 1 85 ? -4.017 -4.153 6.653 1.00 92.06 85 LEU A C 1
ATOM 688 O O . LEU A 1 85 ? -4.595 -3.239 6.047 1.00 92.06 85 LEU A O 1
ATOM 692 N N . PRO A 1 86 ? -4.667 -5.009 7.455 1.00 92.12 86 PRO A N 1
ATOM 693 C CA . PRO A 1 86 ? -6.095 -4.915 7.706 1.00 92.12 86 PRO A CA 1
ATOM 694 C C . PRO A 1 86 ? -6.461 -3.665 8.507 1.00 92.12 86 PRO A C 1
ATOM 696 O O . PRO A 1 86 ? -5.631 -3.101 9.223 1.00 92.12 86 PR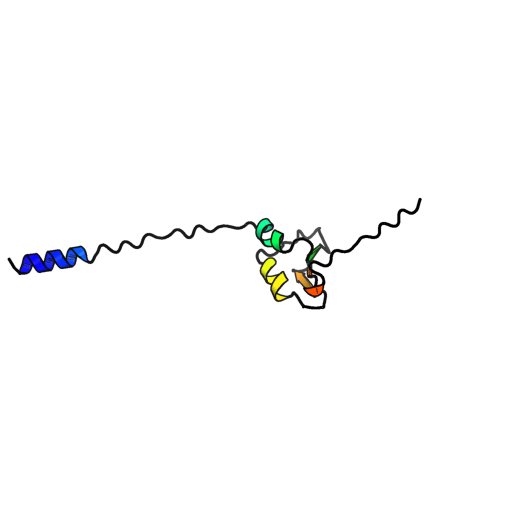O A O 1
ATOM 699 N N . LYS A 1 87 ? -7.718 -3.220 8.397 1.00 89.62 87 LYS A N 1
ATOM 700 C CA . LYS A 1 87 ? -8.179 -1.992 9.070 1.00 89.62 87 LYS A CA 1
ATOM 701 C C . LYS A 1 87 ? -8.089 -2.079 10.590 1.00 89.62 87 LYS A C 1
ATOM 703 O O . LYS A 1 87 ? -7.759 -1.082 11.222 1.00 89.62 87 LYS A O 1
ATOM 708 N N . ASN A 1 88 ? -8.332 -3.256 11.164 1.00 88.38 88 ASN A N 1
ATOM 709 C CA . ASN A 1 88 ? -8.269 -3.478 12.610 1.00 88.38 88 ASN A CA 1
ATOM 710 C C . ASN A 1 88 ? -6.867 -3.277 13.226 1.00 88.38 88 ASN A C 1
ATOM 712 O O . ASN A 1 88 ? -6.761 -3.074 14.435 1.00 88.38 88 ASN A O 1
ATOM 716 N N . GLU A 1 89 ? -5.804 -3.329 12.421 1.00 82.69 89 GLU A N 1
ATOM 717 C CA . GLU A 1 89 ? -4.426 -3.094 12.863 1.00 82.69 89 GLU A CA 1
ATOM 718 C C . GLU A 1 89 ? -4.008 -1.620 12.710 1.00 82.69 89 GLU A C 1
ATOM 720 O O . GLU A 1 89 ? -3.022 -1.184 13.304 1.00 82.69 89 GLU A O 1
ATOM 725 N N . ILE A 1 90 ? -4.768 -0.809 11.966 1.00 80.31 90 ILE A N 1
ATOM 726 C CA . ILE A 1 90 ? -4.479 0.618 11.793 1.00 80.31 90 ILE A CA 1
ATOM 727 C C . ILE A 1 90 ? -4.825 1.358 13.088 1.00 80.31 90 ILE A C 1
ATOM 729 O O . ILE A 1 90 ? -5.981 1.426 13.494 1.00 80.31 90 ILE A O 1
ATOM 733 N N . GLY A 1 91 ? -3.816 1.945 13.732 1.00 73.19 91 GLY A N 1
ATOM 734 C CA . GLY A 1 91 ? -3.993 2.716 14.966 1.00 73.19 91 GLY A CA 1
ATOM 735 C C . GLY A 1 91 ? -3.842 1.907 16.255 1.00 73.19 91 GLY A C 1
ATOM 736 O O . GLY A 1 91 ? -3.885 2.496 17.338 1.00 73.19 91 GLY A O 1
ATOM 737 N N . LYS A 1 92 ? -3.578 0.593 16.176 1.00 71.88 92 LYS A N 1
ATOM 738 C CA . LYS A 1 92 ? -3.028 -0.140 17.322 1.00 71.88 92 LYS A CA 1
ATOM 739 C C . LYS A 1 92 ? -1.636 0.415 17.616 1.00 71.88 92 LYS A C 1
ATOM 741 O O . LYS A 1 92 ? -0.698 0.219 16.851 1.00 71.88 92 LYS A O 1
ATOM 746 N N . GLN A 1 93 ? -1.496 1.123 18.733 1.00 61.31 93 GLN A N 1
ATOM 747 C CA . GLN A 1 93 ? -0.180 1.467 19.254 1.00 61.31 93 GLN A CA 1
ATOM 748 C C . GLN A 1 93 ? 0.468 0.182 19.761 1.00 61.31 93 GLN A C 1
ATOM 750 O O . GLN A 1 93 ? 0.134 -0.306 20.842 1.00 61.31 93 GLN A O 1
ATOM 755 N N . THR A 1 94 ? 1.382 -0.383 18.978 1.00 57.19 94 THR A N 1
ATOM 756 C CA . THR A 1 94 ? 2.249 -1.453 19.461 1.00 57.19 94 THR A CA 1
ATOM 757 C C . THR A 1 94 ? 3.127 -0.852 20.550 1.00 57.19 94 THR A C 1
ATOM 759 O O . THR A 1 94 ? 4.066 -0.112 20.261 1.00 57.19 94 THR A O 1
ATOM 762 N N . LYS A 1 95 ? 2.803 -1.123 21.819 1.00 57.44 95 LYS A N 1
ATOM 763 C CA . LYS A 1 95 ? 3.754 -0.913 22.909 1.00 57.44 95 LYS A CA 1
ATOM 764 C C . LYS A 1 95 ? 4.907 -1.870 22.647 1.00 57.44 95 LYS A C 1
ATOM 766 O O . LYS A 1 95 ? 4.761 -3.079 22.795 1.00 57.44 95 LYS A O 1
ATOM 771 N N . ILE A 1 96 ? 6.011 -1.335 22.142 1.00 61.47 96 ILE A N 1
ATOM 772 C CA . ILE A 1 96 ? 7.241 -2.100 22.006 1.00 61.47 96 ILE A CA 1
ATOM 773 C C . ILE A 1 96 ? 7.803 -2.186 23.420 1.00 61.47 96 ILE A C 1
ATOM 775 O O . ILE A 1 96 ? 8.423 -1.239 23.899 1.00 61.47 96 ILE A O 1
ATOM 779 N N . ASP A 1 97 ? 7.538 -3.296 24.103 1.00 56.41 97 ASP A N 1
ATOM 780 C CA . ASP A 1 97 ? 8.235 -3.626 25.340 1.00 56.41 97 ASP A CA 1
ATOM 781 C C . ASP A 1 97 ? 9.678 -3.964 24.955 1.00 56.41 97 ASP A C 1
ATOM 783 O O . ASP A 1 97 ? 10.015 -5.092 24.588 1.00 56.41 97 ASP A O 1
ATOM 787 N N . ILE A 1 98 ? 10.533 -2.940 24.938 1.00 60.62 98 ILE A N 1
ATOM 788 C CA . ILE A 1 98 ? 11.965 -3.113 24.726 1.00 60.62 98 ILE A CA 1
ATOM 789 C C . ILE A 1 98 ? 12.505 -3.768 25.997 1.00 60.62 98 ILE A C 1
ATOM 791 O O . ILE A 1 98 ? 12.875 -3.090 26.956 1.00 60.62 98 ILE A O 1
ATOM 795 N N . PHE A 1 99 ? 12.539 -5.098 26.022 1.00 58.72 99 PHE A N 1
ATOM 796 C CA . PHE A 1 99 ? 13.329 -5.830 27.002 1.00 58.72 99 PHE A CA 1
ATOM 797 C C . PHE A 1 99 ? 14.808 -5.564 26.707 1.00 58.72 99 PHE A C 1
ATOM 799 O O . PHE A 1 99 ? 15.439 -6.238 25.893 1.00 58.72 99 PHE A O 1
ATOM 806 N N . SER A 1 100 ? 15.346 -4.532 27.358 1.00 46.59 100 SER A N 1
ATOM 807 C CA . SER A 1 100 ? 16.781 -4.296 27.466 1.00 46.59 100 SER A CA 1
ATOM 808 C C . SER A 1 100 ? 17.389 -5.477 28.215 1.00 46.59 100 SER A C 1
ATOM 810 O O . SER A 1 100 ? 17.320 -5.548 29.440 1.00 46.59 100 SER A O 1
ATOM 812 N N . THR A 1 101 ? 17.935 -6.436 27.474 1.00 49.84 101 THR A N 1
ATOM 813 C CA . THR A 1 101 ? 18.802 -7.458 28.058 1.00 49.84 101 THR A CA 1
ATOM 814 C C . THR A 1 101 ? 20.166 -6.799 28.240 1.00 49.84 101 THR A C 1
ATOM 816 O O . THR A 1 101 ? 20.800 -6.428 27.253 1.00 49.84 101 THR A O 1
ATOM 819 N N . TYR A 1 102 ? 20.508 -6.546 29.505 1.00 52.66 102 TYR A N 1
ATOM 820 C CA . TYR A 1 102 ? 21.797 -6.030 29.966 1.00 52.66 102 TYR A CA 1
ATOM 821 C C . TYR A 1 102 ? 22.925 -7.036 29.735 1.00 52.66 102 TYR A C 1
ATOM 823 O O . TYR A 1 102 ? 22.642 -8.255 29.812 1.00 52.66 102 TYR A O 1
#

Organism: NCBI:txid1341154

Sequence (102 aa):
MKKMFLLFCFFMLSLSVFGQDTVKNNNVTIAEKLKKYEGTFQIQVKNPRLKPAIPYNIDELIEANRKETEVTYVQLGTAVRLMVLPKNEIGKQTKIDIFSTY

pLDDT: mean 77.14, std 13.05, range [46.59, 94.0]